Protein AF-A0A8H3HEN0-F1 (afdb_monomer_lite)

Organism: NCBI:txid456999

Structure (mmCIF, N/CA/C/O backbone):
data_AF-A0A8H3HEN0-F1
#
_entry.id   AF-A0A8H3HEN0-F1
#
loop_
_atom_site.group_PDB
_atom_site.id
_atom_site.type_symbol
_atom_site.label_atom_id
_atom_site.label_alt_id
_atom_site.label_comp_id
_atom_site.label_asym_id
_atom_site.label_entity_id
_atom_site.label_seq_id
_atom_site.pdbx_PDB_ins_code
_atom_site.Cartn_x
_atom_site.Cartn_y
_atom_site.Cartn_z
_atom_site.occupancy
_atom_site.B_iso_or_equiv
_atom_site.auth_seq_id
_atom_site.auth_comp_id
_atom_site.auth_asym_id
_atom_site.auth_atom_id
_atom_site.pdbx_PDB_model_num
ATOM 1 N N . MET A 1 1 ? -26.393 1.799 11.063 1.00 34.84 1 MET A N 1
ATOM 2 C CA . MET A 1 1 ? -25.383 2.218 10.068 1.00 34.84 1 MET A CA 1
ATOM 3 C C . MET A 1 1 ? -24.040 1.721 10.568 1.00 34.84 1 MET A C 1
ATOM 5 O O . MET A 1 1 ? -23.661 2.115 11.662 1.00 34.84 1 MET A O 1
ATOM 9 N N . ASN A 1 2 ? -23.380 0.808 9.849 1.00 38.44 2 ASN A N 1
ATOM 10 C CA . ASN A 1 2 ? -22.022 0.391 10.207 1.00 38.44 2 ASN A CA 1
ATOM 11 C C . ASN A 1 2 ? -21.090 1.579 9.954 1.00 38.44 2 ASN A C 1
ATOM 13 O O . ASN A 1 2 ? -21.057 2.105 8.843 1.00 38.44 2 ASN A O 1
ATOM 17 N N . ALA A 1 3 ? -20.405 2.049 10.994 1.00 39.59 3 ALA A N 1
ATOM 18 C CA . ALA A 1 3 ? -19.419 3.109 10.869 1.00 39.59 3 ALA A CA 1
ATOM 19 C C . ALA A 1 3 ? -18.194 2.541 10.143 1.00 39.59 3 ALA A C 1
ATOM 21 O O . ALA A 1 3 ? -17.361 1.867 10.745 1.00 39.59 3 ALA A O 1
ATOM 22 N N . TYR A 1 4 ? -18.101 2.778 8.837 1.00 45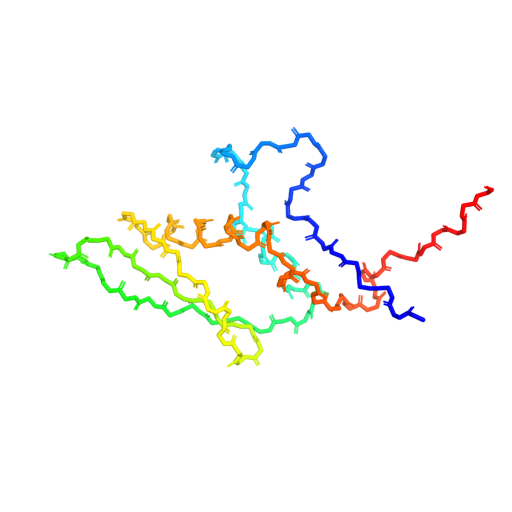.31 4 TYR A N 1
ATOM 23 C CA . TYR A 1 4 ? -16.860 2.569 8.104 1.00 45.31 4 TYR A CA 1
ATOM 24 C C . TYR A 1 4 ? -15.923 3.712 8.488 1.00 45.31 4 TYR A C 1
ATOM 26 O O . TYR A 1 4 ? -16.070 4.844 8.028 1.00 45.31 4 TYR A O 1
ATOM 34 N N . HIS A 1 5 ? -15.006 3.445 9.414 1.00 50.78 5 HIS A N 1
ATOM 35 C CA . HIS A 1 5 ? -13.938 4.384 9.716 1.00 50.78 5 HIS A CA 1
ATOM 36 C C . HIS A 1 5 ? -12.887 4.280 8.613 1.00 50.78 5 HIS A C 1
ATOM 38 O O . HIS A 1 5 ? -12.160 3.293 8.542 1.00 50.78 5 HIS A O 1
ATOM 44 N N . VAL A 1 6 ? -12.805 5.309 7.767 1.00 58.50 6 VAL A N 1
ATOM 45 C CA . VAL A 1 6 ? -11.642 5.518 6.898 1.00 58.50 6 VAL A CA 1
ATOM 46 C C . VAL A 1 6 ? -10.430 5.637 7.817 1.00 58.50 6 VAL A C 1
ATOM 48 O O . VAL A 1 6 ? -10.432 6.477 8.719 1.00 58.50 6 VAL A O 1
ATOM 51 N N . TYR A 1 7 ? -9.422 4.788 7.634 1.00 64.31 7 TYR A N 1
ATOM 52 C CA . TYR A 1 7 ? -8.165 4.904 8.367 1.00 64.31 7 TYR A CA 1
ATOM 53 C C . TYR A 1 7 ? -7.203 5.763 7.537 1.00 64.31 7 TYR A C 1
ATOM 55 O O . TYR A 1 7 ? -6.581 5.242 6.608 1.00 64.31 7 TYR A O 1
ATOM 63 N N . PRO A 1 8 ? -7.086 7.078 7.804 1.00 69.31 8 PRO A N 1
ATOM 64 C CA . PRO A 1 8 ? -6.162 7.911 7.052 1.00 69.31 8 PRO A CA 1
ATOM 65 C C . PRO A 1 8 ? -4.728 7.444 7.330 1.00 69.31 8 PRO A C 1
ATOM 67 O O . PRO A 1 8 ? -4.308 7.334 8.482 1.00 69.31 8 PRO A O 1
ATOM 70 N N . LEU A 1 9 ? -3.956 7.169 6.274 1.00 80.56 9 LEU A N 1
ATOM 71 C CA . LEU A 1 9 ? -2.527 6.860 6.403 1.00 80.56 9 LEU A CA 1
ATOM 72 C C . LEU A 1 9 ? -1.716 8.109 6.763 1.00 80.56 9 LEU A C 1
ATOM 74 O O . LEU A 1 9 ? -0.586 7.989 7.235 1.00 80.56 9 LEU A O 1
ATOM 78 N N . LEU A 1 10 ? -2.276 9.297 6.537 1.00 82.56 10 LEU A N 1
ATOM 79 C CA . LEU A 1 10 ? -1.721 10.583 6.945 1.00 82.56 10 LEU A CA 1
ATOM 80 C C . LEU A 1 10 ? -2.227 10.976 8.335 1.00 82.56 10 LEU A C 1
ATOM 82 O O . LEU A 1 10 ? -3.420 10.900 8.625 1.00 82.56 10 LEU A O 1
ATOM 86 N N . ASN A 1 11 ? -1.319 11.458 9.175 1.00 79.81 11 ASN A N 1
ATOM 87 C CA . ASN A 1 11 ? -1.666 12.167 10.396 1.00 79.81 11 ASN A CA 1
ATOM 88 C C . ASN A 1 11 ? -2.143 13.591 10.055 1.00 79.81 11 ASN A C 1
ATOM 90 O O . ASN A 1 11 ? -1.801 14.129 8.995 1.00 79.81 11 ASN A O 1
ATOM 94 N N . PRO A 1 12 ? -2.893 14.246 10.960 1.00 78.94 12 PRO A N 1
ATOM 95 C CA . PRO A 1 12 ? -3.292 15.636 10.776 1.00 78.94 12 PRO A CA 1
ATOM 96 C C . PRO A 1 12 ? -2.092 16.554 10.493 1.00 78.94 12 PRO A C 1
ATOM 98 O O . PRO A 1 12 ? -1.125 16.567 11.252 1.00 78.94 12 PRO A O 1
ATOM 101 N N . GLY A 1 13 ? -2.176 17.333 9.411 1.00 76.06 13 GLY A N 1
ATOM 102 C CA . GLY A 1 13 ? -1.150 18.306 9.016 1.00 76.06 13 GLY A CA 1
ATOM 103 C C . GLY A 1 13 ? 0.019 17.741 8.202 1.00 76.06 13 GLY A C 1
ATOM 104 O O . GLY A 1 13 ? 0.912 18.502 7.839 1.00 76.06 13 GLY A O 1
ATOM 105 N N . GLU A 1 14 ? 0.036 16.443 7.893 1.00 82.94 14 GLU A N 1
ATOM 106 C CA . GLU A 1 14 ? 1.080 15.863 7.046 1.00 82.94 14 GLU A CA 1
ATOM 107 C C . GLU A 1 14 ? 0.818 16.068 5.553 1.00 82.94 14 GLU A C 1
ATOM 109 O O . GLU A 1 14 ? -0.299 15.907 5.062 1.00 82.94 14 GLU A O 1
ATOM 114 N N . ASP A 1 15 ? 1.890 16.376 4.821 1.00 83.00 15 ASP A N 1
ATOM 115 C CA . ASP A 1 15 ? 1.852 16.586 3.378 1.00 83.00 15 ASP A CA 1
ATOM 116 C C . ASP A 1 15 ? 2.123 15.282 2.616 1.00 83.00 15 ASP A C 1
ATOM 118 O O . ASP A 1 15 ? 3.178 14.658 2.759 1.00 83.00 15 ASP A O 1
ATOM 122 N N . LYS A 1 16 ? 1.190 14.897 1.743 1.00 82.94 16 LYS A N 1
ATOM 123 C CA . LYS A 1 16 ? 1.255 13.677 0.927 1.00 82.94 16 LYS A CA 1
ATOM 124 C C . LYS A 1 16 ? 2.507 13.573 0.038 1.00 82.94 16 LYS A C 1
ATOM 126 O O . LYS A 1 16 ? 2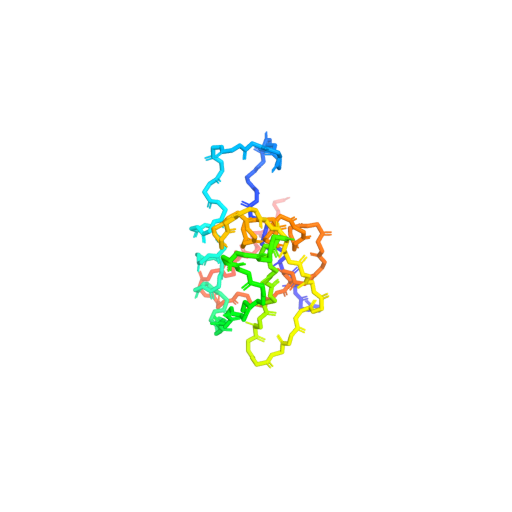.964 12.470 -0.284 1.00 82.94 16 LYS A O 1
ATOM 131 N N . SER A 1 17 ? 3.055 14.704 -0.395 1.00 83.00 17 SER A N 1
ATOM 132 C CA . SER A 1 17 ? 4.269 14.774 -1.210 1.00 83.00 17 SER A CA 1
ATOM 133 C C . SER A 1 17 ? 5.544 14.515 -0.403 1.00 83.00 17 SER A C 1
ATOM 135 O O . SER A 1 17 ? 6.564 14.155 -0.992 1.00 83.00 17 SER A O 1
ATOM 137 N N . SER A 1 18 ? 5.483 14.610 0.930 1.00 84.69 18 SER A N 1
ATOM 138 C CA . SER A 1 18 ? 6.642 14.445 1.804 1.00 84.69 18 SER A CA 1
ATOM 139 C C . SER A 1 18 ? 7.295 13.069 1.647 1.00 84.69 18 SER A C 1
ATOM 141 O O . SER A 1 18 ? 6.654 12.018 1.758 1.00 84.69 18 SER A O 1
ATOM 143 N N . SER A 1 19 ? 8.610 13.076 1.425 1.00 80.88 19 SER A N 1
ATOM 144 C CA . SER A 1 19 ? 9.445 11.871 1.354 1.00 80.88 19 SER A CA 1
ATOM 145 C C . SER A 1 19 ? 9.760 11.272 2.728 1.00 80.88 19 SER A C 1
ATOM 147 O O . SER A 1 19 ? 10.280 10.163 2.798 1.00 80.88 19 SER A O 1
ATOM 149 N N . GLN A 1 20 ? 9.465 12.000 3.810 1.00 87.19 20 GLN A N 1
ATOM 150 C CA . GLN A 1 20 ? 9.715 11.567 5.189 1.00 87.19 20 GLN A CA 1
ATOM 151 C C . GLN A 1 20 ? 8.605 10.660 5.732 1.00 87.19 20 GLN A C 1
ATOM 153 O O . GLN A 1 20 ? 8.764 10.055 6.789 1.00 87.19 20 GLN A O 1
ATOM 158 N N . ILE A 1 21 ? 7.472 10.562 5.030 1.00 87.88 21 ILE A N 1
ATOM 159 C CA . ILE A 1 21 ? 6.347 9.741 5.471 1.00 87.88 21 ILE A CA 1
ATOM 160 C C . ILE A 1 21 ? 6.666 8.262 5.209 1.00 87.88 21 ILE A C 1
ATOM 162 O O . ILE A 1 21 ? 6.904 7.884 4.056 1.00 87.88 21 ILE A O 1
ATOM 166 N N . PRO A 1 22 ? 6.626 7.400 6.244 1.00 91.69 22 PRO A N 1
ATOM 167 C CA . PRO A 1 22 ? 6.876 5.968 6.110 1.00 91.69 22 PRO A CA 1
ATOM 168 C C . PRO A 1 22 ? 5.635 5.257 5.541 1.00 91.69 22 PRO A C 1
ATOM 170 O O . PRO A 1 22 ? 4.899 4.559 6.239 1.00 91.69 22 PRO A O 1
ATOM 173 N N . TRP A 1 23 ? 5.346 5.510 4.260 1.00 91.88 23 TRP A N 1
ATOM 174 C CA . TRP A 1 23 ? 4.126 5.061 3.576 1.00 91.88 23 TRP A CA 1
ATOM 175 C C . TRP A 1 23 ? 3.929 3.545 3.624 1.00 91.88 23 TRP A C 1
ATOM 177 O O . TRP A 1 23 ? 2.815 3.079 3.854 1.00 91.88 23 TRP A O 1
ATOM 187 N N . LEU A 1 24 ? 5.002 2.777 3.421 1.00 92.81 24 LEU A N 1
ATOM 188 C CA . LEU A 1 24 ? 4.941 1.315 3.399 1.00 92.81 24 LEU A CA 1
ATOM 189 C C . LEU A 1 24 ? 4.639 0.755 4.790 1.00 92.81 24 LEU A C 1
ATOM 191 O O . LEU A 1 24 ? 3.801 -0.132 4.923 1.00 92.81 24 LEU A O 1
ATOM 195 N N . GLU A 1 25 ? 5.284 1.293 5.823 1.00 92.69 25 GLU A N 1
ATOM 196 C CA . GLU A 1 25 ? 5.116 0.871 7.211 1.00 92.69 25 GLU A CA 1
ATOM 197 C C . GLU A 1 25 ? 3.714 1.208 7.730 1.00 92.69 25 GLU A C 1
ATOM 199 O O . GLU A 1 25 ? 3.070 0.387 8.390 1.00 92.69 25 GLU A O 1
ATOM 204 N N . ARG A 1 26 ? 3.198 2.397 7.396 1.00 90.25 26 ARG A N 1
ATOM 205 C CA . ARG A 1 26 ? 1.833 2.794 7.769 1.00 90.25 26 ARG A CA 1
ATOM 206 C C . ARG A 1 26 ? 0.786 1.957 7.068 1.00 90.25 26 ARG A C 1
ATOM 208 O O . ARG A 1 26 ? -0.167 1.523 7.710 1.00 90.25 26 ARG A O 1
ATOM 215 N N . PHE A 1 27 ? 0.985 1.691 5.781 1.00 90.62 27 PHE A N 1
ATOM 216 C CA . PHE A 1 27 ? 0.090 0.826 5.034 1.00 90.62 27 PHE A CA 1
ATOM 217 C C . PHE A 1 27 ? 0.106 -0.608 5.578 1.00 90.62 27 PHE A C 1
ATOM 219 O O . PHE A 1 27 ? -0.952 -1.177 5.826 1.00 90.62 27 PHE A O 1
ATOM 226 N N . ALA A 1 28 ? 1.284 -1.162 5.883 1.00 90.44 28 ALA A N 1
ATOM 227 C CA . ALA A 1 28 ? 1.401 -2.470 6.528 1.00 90.44 28 ALA A CA 1
ATOM 228 C C . ALA A 1 28 ? 0.684 -2.514 7.889 1.00 90.44 28 ALA A C 1
ATOM 230 O O . ALA A 1 28 ? -0.021 -3.475 8.187 1.00 90.44 28 ALA A O 1
ATOM 231 N N . THR A 1 29 ? 0.809 -1.451 8.689 1.00 88.69 29 THR A N 1
ATOM 232 C CA . THR A 1 29 ? 0.109 -1.330 9.978 1.00 88.69 29 THR A CA 1
ATOM 233 C C . THR A 1 29 ? -1.409 -1.303 9.792 1.00 88.69 29 THR A C 1
ATOM 235 O O . THR A 1 29 ? -2.128 -1.973 10.530 1.00 88.69 29 THR A O 1
ATOM 238 N N . PHE A 1 30 ? -1.908 -0.555 8.806 1.00 87.12 30 PHE A N 1
ATOM 239 C CA . PHE A 1 30 ? -3.331 -0.530 8.465 1.00 87.12 30 PHE A CA 1
ATOM 240 C C . PHE A 1 30 ? -3.846 -1.927 8.098 1.00 87.12 30 PHE A C 1
ATOM 242 O O . PHE A 1 30 ? -4.827 -2.382 8.681 1.00 87.12 30 PHE A O 1
ATOM 249 N N . LEU A 1 31 ? -3.146 -2.642 7.214 1.00 88.38 31 LEU A N 1
ATOM 250 C CA . LEU A 1 31 ? -3.528 -3.991 6.788 1.00 88.38 31 LEU A CA 1
ATOM 251 C C . LEU A 1 31 ? -3.562 -4.988 7.952 1.00 88.38 31 LEU A C 1
ATOM 253 O O . LEU A 1 31 ? -4.511 -5.758 8.066 1.00 88.38 31 LEU A O 1
ATOM 257 N N . GLN A 1 32 ? -2.579 -4.932 8.858 1.00 87.88 32 GLN A N 1
ATOM 258 C CA . GLN A 1 32 ? -2.571 -5.757 10.072 1.00 87.88 32 GLN A CA 1
ATOM 259 C C . GLN A 1 32 ? -3.791 -5.489 10.958 1.00 87.88 32 GLN A C 1
ATOM 261 O O . GLN A 1 32 ? -4.391 -6.421 11.491 1.00 87.88 32 GLN A O 1
ATOM 266 N N . ARG A 1 33 ? -4.179 -4.217 11.108 1.00 85.81 33 ARG A N 1
ATOM 267 C CA . ARG A 1 33 ? -5.361 -3.828 11.892 1.00 85.81 33 ARG A CA 1
ATOM 268 C C . ARG A 1 33 ? -6.672 -4.176 11.200 1.00 85.81 33 ARG A C 1
ATOM 270 O O . ARG A 1 33 ? -7.669 -4.331 11.893 1.00 85.81 33 ARG A O 1
ATOM 277 N N . ALA A 1 34 ? -6.677 -4.282 9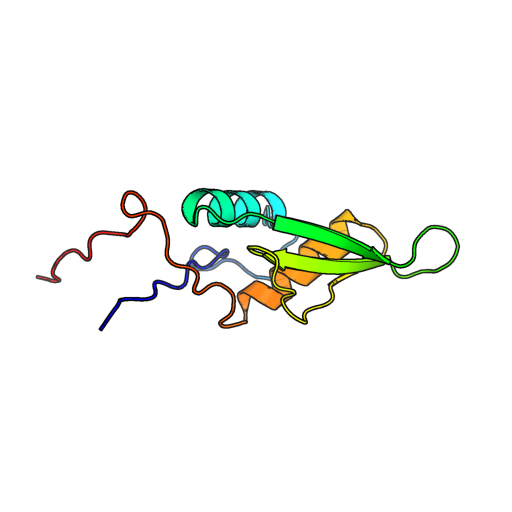.875 1.00 84.62 34 ALA A N 1
ATOM 278 C CA . ALA A 1 34 ? -7.826 -4.684 9.069 1.00 84.62 34 ALA A CA 1
ATOM 279 C C . ALA A 1 34 ? -7.934 -6.206 8.865 1.00 84.62 34 ALA A C 1
ATOM 281 O O . ALA A 1 34 ? -8.877 -6.657 8.226 1.00 84.62 34 ALA A O 1
ATOM 282 N N . ASP A 1 35 ? -6.981 -6.990 9.383 1.00 86.31 35 ASP A N 1
ATOM 283 C CA . ASP A 1 35 ? -6.846 -8.423 9.081 1.00 86.31 35 ASP A CA 1
ATOM 284 C C . ASP A 1 35 ? -6.827 -8.741 7.577 1.00 86.31 35 ASP A C 1
ATOM 286 O O . ASP A 1 35 ? -7.390 -9.731 7.116 1.00 86.31 35 ASP A O 1
ATOM 290 N N . ALA A 1 36 ? -6.226 -7.848 6.792 1.00 86.69 36 ALA A N 1
ATOM 291 C CA . ALA A 1 36 ? -6.279 -7.906 5.344 1.00 86.69 36 ALA A CA 1
ATOM 292 C C . ALA A 1 36 ? -5.038 -8.603 4.773 1.00 86.69 36 ALA A C 1
ATOM 294 O O . ALA A 1 36 ? -3.901 -8.179 5.010 1.00 86.69 36 ALA A O 1
ATOM 295 N N . GLU A 1 37 ? -5.249 -9.645 3.971 1.00 89.56 37 GLU A N 1
ATOM 296 C CA . GLU A 1 37 ? -4.179 -10.289 3.211 1.00 89.56 37 GLU A CA 1
ATOM 297 C C . GLU A 1 37 ? -3.829 -9.431 1.994 1.00 89.56 37 GLU A C 1
ATOM 299 O O . GLU A 1 37 ? -4.725 -8.948 1.297 1.00 89.56 37 GLU A O 1
ATOM 304 N N . THR A 1 38 ? -2.534 -9.252 1.707 1.00 91.25 38 THR A N 1
ATOM 305 C CA . THR A 1 38 ? -2.099 -8.470 0.542 1.00 91.25 38 THR A CA 1
ATOM 306 C C . THR A 1 38 ? -1.085 -9.175 -0.331 1.00 91.25 38 THR A C 1
ATOM 308 O O . THR A 1 38 ? -0.146 -9.805 0.155 1.00 91.25 38 THR A O 1
ATOM 311 N N . ARG A 1 39 ? -1.243 -8.993 -1.645 1.00 93.81 39 ARG A N 1
ATOM 312 C CA . ARG A 1 39 ? -0.300 -9.453 -2.666 1.00 93.81 39 ARG A CA 1
ATOM 313 C C . ARG A 1 39 ? 0.073 -8.298 -3.586 1.00 93.81 39 ARG A C 1
ATOM 315 O O . ARG A 1 39 ? -0.789 -7.536 -4.015 1.00 93.81 39 ARG A O 1
ATOM 322 N N . TRP A 1 40 ? 1.363 -8.183 -3.880 1.00 93.81 40 TRP A N 1
ATOM 323 C CA . TRP A 1 40 ? 1.909 -7.184 -4.795 1.00 93.81 40 TRP A CA 1
ATOM 324 C C . TRP A 1 40 ? 2.374 -7.880 -6.066 1.00 93.81 40 TRP A C 1
ATOM 326 O O . TRP A 1 40 ? 3.328 -8.658 -6.003 1.00 93.81 40 TRP A O 1
ATOM 336 N N . ASP A 1 41 ? 1.755 -7.551 -7.193 1.00 94.50 41 ASP A N 1
ATOM 337 C CA . ASP A 1 41 ? 2.166 -8.061 -8.499 1.00 94.50 41 ASP A CA 1
ATOM 338 C C . ASP A 1 41 ? 2.895 -6.952 -9.248 1.00 94.50 41 ASP A C 1
ATOM 340 O O . ASP A 1 41 ? 2.428 -5.816 -9.298 1.00 94.50 41 ASP A O 1
ATOM 344 N N . PHE A 1 42 ? 4.068 -7.272 -9.787 1.00 92.00 42 PHE A N 1
ATOM 345 C CA . PHE A 1 42 ? 4.922 -6.314 -10.477 1.00 92.00 42 PHE A CA 1
ATOM 346 C C . PHE A 1 42 ? 5.037 -6.660 -11.950 1.00 92.00 42 PHE A C 1
ATOM 348 O O . PHE A 1 42 ? 5.261 -7.818 -12.296 1.00 92.00 42 PHE A O 1
ATOM 355 N N . GLU A 1 43 ? 5.001 -5.629 -12.782 1.00 88.94 43 GLU A N 1
ATOM 356 C CA . GLU A 1 43 ? 5.249 -5.713 -14.216 1.00 88.94 43 GLU A CA 1
ATOM 357 C C . GLU A 1 43 ? 6.326 -4.693 -14.624 1.00 88.94 43 GLU A C 1
ATOM 359 O O . GLU A 1 43 ? 6.532 -3.673 -13.956 1.00 88.94 43 GLU A O 1
ATOM 364 N N . GLY A 1 44 ? 7.053 -4.985 -15.705 1.00 82.88 44 GLY A N 1
ATOM 365 C CA . GLY A 1 44 ? 8.233 -4.217 -16.125 1.00 82.88 44 GLY A CA 1
ATOM 366 C C . GLY A 1 44 ? 9.503 -4.562 -15.334 1.00 82.88 44 GLY A C 1
ATOM 367 O O . GLY A 1 44 ? 9.578 -5.602 -14.676 1.00 82.88 44 GLY A O 1
ATOM 368 N N . GLY A 1 45 ? 10.524 -3.704 -15.417 1.00 72.31 45 GLY A N 1
ATOM 369 C CA . GLY A 1 45 ? 11.802 -3.893 -14.719 1.00 72.31 45 GLY A CA 1
ATOM 370 C C . GLY A 1 45 ? 13.022 -3.748 -15.621 1.00 72.31 45 GLY A C 1
ATOM 371 O O . GLY A 1 45 ? 12.896 -3.232 -16.723 1.00 7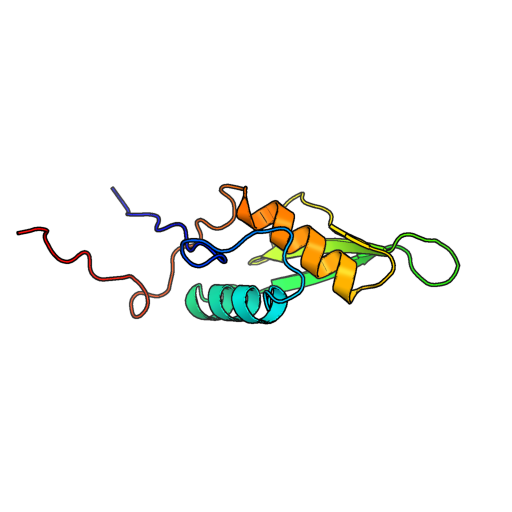2.31 45 GLY A O 1
ATOM 372 N N . GLU A 1 46 ? 14.213 -4.132 -15.140 1.00 60.78 46 GLU A N 1
ATOM 373 C CA . GLU A 1 46 ? 15.506 -3.833 -15.788 1.00 60.78 46 GLU A CA 1
ATOM 374 C C . GLU A 1 46 ? 15.478 -4.004 -17.319 1.00 60.78 46 GLU A C 1
ATOM 376 O O . GLU A 1 46 ? 15.297 -5.102 -17.839 1.00 60.78 46 GLU A O 1
ATOM 381 N N . GLY A 1 47 ? 15.642 -2.882 -18.032 1.00 67.69 47 GLY A N 1
ATOM 382 C CA . GLY A 1 47 ? 15.572 -2.791 -19.497 1.00 67.69 47 GLY A CA 1
ATOM 383 C C . GLY A 1 47 ? 14.271 -2.189 -20.050 1.00 67.69 47 GLY A C 1
ATOM 384 O O . GLY A 1 47 ? 14.281 -1.647 -21.151 1.00 67.69 47 GLY A O 1
ATOM 385 N N . VAL A 1 48 ? 13.183 -2.201 -19.276 1.00 62.88 48 VAL A N 1
ATOM 386 C CA . VAL A 1 48 ? 11.867 -1.632 -19.607 1.00 62.88 48 VAL A CA 1
ATOM 387 C C . VAL A 1 48 ? 11.392 -0.784 -18.420 1.00 62.88 48 VAL A C 1
ATOM 389 O O . VAL A 1 48 ? 10.685 -1.248 -17.527 1.00 62.88 48 VAL A O 1
ATOM 392 N N . ASN A 1 49 ? 11.842 0.473 -18.377 1.00 71.94 49 ASN A N 1
ATOM 393 C CA . ASN A 1 49 ? 11.306 1.472 -17.451 1.00 71.94 49 ASN A CA 1
ATOM 394 C C . ASN A 1 49 ? 9.953 1.991 -17.966 1.00 71.94 49 ASN A C 1
ATOM 396 O O . ASN A 1 49 ? 9.836 2.218 -19.174 1.00 71.94 49 ASN A O 1
ATOM 400 N N . PRO A 1 50 ? 8.974 2.277 -17.083 1.00 84.75 50 PRO A N 1
ATOM 401 C CA . PRO A 1 50 ? 9.014 2.207 -15.610 1.00 84.75 50 PRO A CA 1
ATOM 402 C C . PRO A 1 50 ? 8.584 0.846 -15.014 1.00 84.75 50 PRO A C 1
ATOM 404 O O . PRO A 1 50 ? 7.943 0.043 -15.685 1.00 84.75 50 PRO A O 1
ATOM 407 N N . TRP A 1 51 ? 8.870 0.618 -13.721 1.00 92.12 51 TRP A N 1
ATOM 408 C CA . TRP A 1 51 ? 8.208 -0.437 -12.937 1.00 92.12 51 TRP A CA 1
ATOM 409 C C . TRP A 1 51 ? 6.733 -0.087 -12.748 1.00 92.12 51 TRP A C 1
ATOM 411 O O . TRP A 1 51 ? 6.422 1.036 -12.345 1.00 92.12 51 TRP A O 1
ATOM 421 N N . ALA A 1 52 ? 5.854 -1.065 -12.946 1.00 92.75 52 ALA A N 1
ATOM 422 C CA . ALA A 1 52 ? 4.442 -1.004 -12.599 1.00 92.75 52 ALA A CA 1
ATOM 423 C C . ALA A 1 52 ? 4.135 -1.999 -11.470 1.00 92.75 52 ALA A C 1
ATOM 425 O O . ALA A 1 52 ? 4.745 -3.068 -11.380 1.00 92.75 52 ALA A O 1
ATOM 426 N N . VAL A 1 53 ? 3.207 -1.650 -10.582 1.00 94.62 53 VAL A N 1
ATOM 427 C CA . VAL A 1 53 ? 2.743 -2.537 -9.512 1.00 94.62 53 VAL A CA 1
ATOM 428 C C . VAL A 1 53 ? 1.233 -2.463 -9.358 1.00 94.62 53 VAL A C 1
ATOM 430 O O . VAL A 1 53 ? 0.669 -1.371 -9.329 1.00 94.62 53 VAL A O 1
ATOM 433 N N . CYS A 1 54 ? 0.608 -3.623 -9.197 1.00 94.12 54 CYS A N 1
ATOM 434 C CA . CYS A 1 54 ? -0.794 -3.788 -8.841 1.00 94.12 54 CYS A CA 1
ATOM 435 C C . CYS A 1 54 ? -0.890 -4.341 -7.416 1.00 94.12 54 CYS A C 1
ATOM 437 O O . CYS A 1 54 ? -0.082 -5.180 -7.000 1.00 94.12 54 CYS A O 1
ATOM 439 N N . LEU A 1 55 ? -1.887 -3.878 -6.662 1.00 93.38 55 LEU A N 1
ATOM 440 C CA . LEU A 1 55 ? -2.166 -4.371 -5.317 1.00 93.38 55 LEU A CA 1
ATOM 441 C C . LEU A 1 55 ? -3.444 -5.204 -5.309 1.00 93.38 55 LEU A C 1
ATOM 443 O O . LEU A 1 55 ? -4.479 -4.780 -5.825 1.00 93.38 55 LEU A O 1
ATOM 447 N N . PHE A 1 56 ? -3.360 -6.357 -4.656 1.00 91.75 56 PHE A N 1
ATOM 448 C CA . PHE A 1 56 ? -4.501 -7.189 -4.321 1.00 91.75 56 PHE A CA 1
ATOM 449 C C . PHE A 1 56 ? -4.707 -7.174 -2.811 1.00 91.75 56 PHE A C 1
ATOM 451 O O . PHE A 1 56 ? -3.743 -7.360 -2.063 1.00 91.75 56 PHE A O 1
ATOM 458 N N . ILE A 1 57 ? -5.950 -6.987 -2.372 1.00 89.44 57 ILE A N 1
ATOM 459 C CA . ILE A 1 57 ? -6.360 -7.122 -0.973 1.00 89.44 57 ILE A CA 1
ATOM 460 C C . ILE A 1 57 ? -7.445 -8.193 -0.883 1.00 89.44 57 ILE A C 1
ATOM 462 O O . ILE A 1 57 ? -8.432 -8.128 -1.612 1.00 89.44 57 ILE A O 1
ATOM 466 N N . ASN A 1 58 ? -7.265 -9.183 -0.004 1.00 88.69 58 ASN A N 1
ATOM 467 C CA . ASN A 1 58 ? -8.187 -10.313 0.174 1.00 8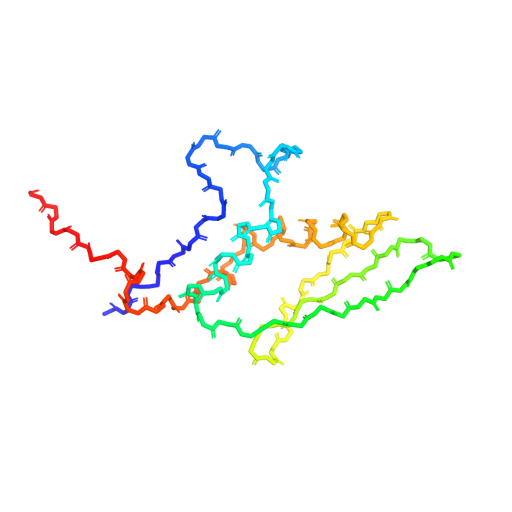8.69 58 ASN A CA 1
ATOM 468 C C . ASN A 1 58 ? -8.539 -11.009 -1.159 1.00 88.69 58 ASN A C 1
ATOM 470 O O . ASN A 1 58 ? -9.682 -11.381 -1.403 1.00 88.69 58 ASN A O 1
ATOM 474 N N . GLY A 1 59 ? -7.556 -11.124 -2.060 1.00 87.56 59 GLY A N 1
ATOM 475 C CA . GLY A 1 59 ? -7.721 -11.717 -3.392 1.00 87.56 59 GLY A CA 1
ATOM 476 C C . GLY A 1 59 ? -8.326 -10.799 -4.465 1.00 87.56 59 GLY A C 1
ATOM 477 O O . GLY A 1 59 ? -8.342 -11.184 -5.632 1.00 87.56 59 GLY A O 1
ATOM 478 N N . HIS A 1 60 ? -8.760 -9.582 -4.122 1.00 87.62 60 HIS A N 1
ATOM 479 C CA . HIS A 1 60 ? -9.342 -8.622 -5.065 1.00 87.62 60 HIS A CA 1
ATOM 480 C C . HIS A 1 60 ? -8.317 -7.587 -5.529 1.00 87.62 60 HIS A C 1
ATOM 482 O O . HIS A 1 60 ? -7.645 -6.971 -4.703 1.00 87.62 60 HIS A O 1
ATOM 488 N N . SER A 1 61 ? -8.212 -7.376 -6.844 1.00 88.31 61 SER A N 1
ATOM 489 C CA . SER A 1 61 ? -7.399 -6.293 -7.409 1.00 88.31 61 SER A CA 1
ATOM 490 C C . SER A 1 61 ? -8.059 -4.944 -7.140 1.00 88.31 61 SER A C 1
ATOM 492 O O . SER A 1 61 ? -9.271 -4.819 -7.297 1.00 88.31 61 SER A O 1
ATOM 494 N N . LEU A 1 62 ? -7.272 -3.938 -6.757 1.00 83.12 62 LEU A N 1
ATOM 495 C CA . LEU A 1 62 ? -7.795 -2.601 -6.463 1.00 83.12 62 LEU A CA 1
ATOM 496 C C . LEU A 1 62 ? -7.927 -1.696 -7.698 1.00 83.12 62 LEU A C 1
ATOM 498 O O . LEU A 1 62 ? -8.229 -0.525 -7.534 1.00 83.12 62 LEU A O 1
ATOM 502 N N . GLU A 1 63 ? -7.654 -2.190 -8.910 1.00 85.75 63 GLU A N 1
ATOM 503 C CA . GLU A 1 63 ? -7.660 -1.424 -10.179 1.00 85.75 63 GLU A CA 1
ATOM 504 C C . GLU A 1 63 ? -6.683 -0.223 -10.243 1.00 85.75 63 GLU A C 1
ATOM 506 O O . GLU A 1 63 ? -6.534 0.405 -11.289 1.00 85.75 63 GLU A O 1
ATOM 511 N N . PHE A 1 64 ? -5.947 0.067 -9.166 1.00 88.19 64 PHE A N 1
ATOM 512 C CA . PHE A 1 64 ? -4.876 1.062 -9.138 1.00 88.19 64 PHE A CA 1
ATOM 513 C C . PHE A 1 64 ? -3.536 0.458 -9.548 1.00 88.19 64 PHE A C 1
ATOM 515 O O . PHE A 1 64 ? -3.148 -0.617 -9.080 1.00 88.19 64 PHE A O 1
ATOM 522 N N . VAL A 1 65 ? -2.785 1.222 -10.343 1.00 92.38 65 VAL A N 1
ATOM 523 C CA . VAL A 1 65 ? -1.422 0.878 -10.752 1.00 92.38 65 VAL A CA 1
ATOM 524 C C . VAL A 1 65 ? -0.454 1.946 -10.254 1.00 92.38 65 VAL A C 1
ATOM 526 O O . VAL A 1 65 ? -0.595 3.140 -10.530 1.00 92.38 65 VAL A O 1
ATOM 529 N N . GLY A 1 66 ? 0.548 1.518 -9.491 1.00 92.56 66 GLY A N 1
ATOM 530 C CA . GLY A 1 66 ? 1.654 2.367 -9.070 1.00 92.56 66 GLY A CA 1
ATOM 531 C C . GLY A 1 66 ? 2.800 2.284 -10.056 1.00 92.56 66 GLY A C 1
ATOM 532 O O . GLY A 1 66 ? 3.223 1.187 -10.406 1.00 92.56 66 GLY A O 1
ATOM 533 N N . TYR A 1 67 ? 3.345 3.432 -10.441 1.00 93.56 67 TYR A N 1
ATOM 534 C CA . TYR A 1 67 ? 4.516 3.504 -11.309 1.00 93.56 67 TYR A CA 1
ATOM 535 C C . TYR A 1 67 ? 5.718 4.058 -10.554 1.00 93.56 67 TYR A C 1
ATOM 537 O O . TYR A 1 67 ? 5.566 4.901 -9.665 1.00 93.56 67 TYR A O 1
ATOM 545 N N . GLY A 1 68 ? 6.918 3.606 -10.906 1.00 91.88 68 GLY A N 1
ATOM 546 C CA . GLY A 1 68 ? 8.151 4.136 -10.336 1.00 91.88 68 GLY A CA 1
ATOM 547 C C . GLY A 1 68 ? 9.402 3.680 -11.073 1.00 91.88 68 GLY A C 1
ATOM 548 O O . GLY A 1 68 ? 9.385 2.737 -11.860 1.00 91.88 68 GLY A O 1
ATOM 549 N N . THR A 1 69 ? 10.520 4.336 -10.784 1.00 90.94 69 THR A N 1
ATOM 550 C CA . THR A 1 69 ? 11.850 3.927 -11.265 1.00 90.94 69 THR A CA 1
ATOM 551 C C . THR A 1 69 ? 12.410 2.742 -10.474 1.00 90.94 69 THR A C 1
ATOM 553 O O . THR A 1 69 ? 13.354 2.082 -10.897 1.00 90.94 69 THR A O 1
ATOM 556 N N . SER A 1 70 ? 11.789 2.417 -9.337 1.00 91.31 70 SER A N 1
ATOM 557 C CA . SER A 1 70 ? 12.083 1.238 -8.527 1.00 91.31 70 SER A CA 1
ATOM 558 C C . SER A 1 70 ? 10.799 0.582 -8.022 1.00 91.31 70 SER A C 1
ATOM 560 O O . SER A 1 70 ? 9.774 1.246 -7.854 1.00 91.31 70 SER A O 1
ATOM 562 N N . LYS A 1 71 ? 10.865 -0.710 -7.668 1.00 92.25 71 LYS A N 1
ATOM 563 C CA . LYS A 1 71 ? 9.750 -1.419 -7.008 1.00 92.25 71 LYS A CA 1
ATOM 564 C C . LYS A 1 71 ? 9.253 -0.690 -5.756 1.00 92.25 71 LYS A C 1
ATOM 566 O O . LYS A 1 71 ? 8.051 -0.638 -5.511 1.00 92.25 71 LYS A O 1
ATOM 571 N N . LYS A 1 72 ? 10.173 -0.135 -4.955 1.00 92.81 72 LYS A N 1
ATOM 572 C CA . LYS A 1 72 ? 9.837 0.605 -3.727 1.00 92.81 72 LYS A CA 1
ATOM 573 C C . LYS A 1 72 ? 9.034 1.861 -4.055 1.00 92.81 72 LYS A C 1
ATOM 575 O O . LYS A 1 72 ? 8.000 2.095 -3.438 1.00 92.81 72 LYS A O 1
ATOM 580 N N . GLU A 1 73 ? 9.496 2.637 -5.029 1.00 92.12 73 GLU A N 1
ATOM 581 C CA . GLU A 1 73 ? 8.817 3.854 -5.470 1.00 92.12 73 GLU A CA 1
ATOM 582 C C . GLU A 1 73 ? 7.435 3.550 -6.060 1.00 92.12 73 GLU A C 1
ATOM 584 O O . GLU A 1 73 ? 6.461 4.186 -5.667 1.00 92.12 73 GLU A O 1
ATOM 589 N N . ALA A 1 74 ? 7.326 2.522 -6.909 1.00 93.50 74 ALA A N 1
ATOM 590 C CA . ALA A 1 74 ? 6.054 2.095 -7.486 1.00 93.50 74 ALA A CA 1
ATOM 591 C C . ALA A 1 74 ? 5.019 1.758 -6.398 1.00 93.50 74 ALA A C 1
ATOM 593 O O . ALA A 1 74 ? 3.887 2.239 -6.451 1.00 93.50 74 ALA A O 1
ATOM 594 N N . LYS A 1 75 ? 5.420 1.016 -5.351 1.00 94.69 75 LYS A N 1
ATOM 595 C CA . LYS A 1 75 ? 4.541 0.736 -4.201 1.00 94.69 75 LYS A CA 1
ATOM 596 C C . LYS A 1 75 ? 4.117 2.008 -3.468 1.00 94.69 75 LYS A C 1
ATOM 598 O O . LYS A 1 75 ? 2.940 2.165 -3.160 1.00 94.69 75 LYS A O 1
ATOM 603 N N . VAL A 1 76 ? 5.059 2.907 -3.172 1.00 94.00 76 VAL A N 1
ATOM 604 C CA . VAL A 1 76 ? 4.759 4.165 -2.465 1.00 94.00 76 VAL A CA 1
ATOM 605 C C . VAL A 1 76 ? 3.778 5.013 -3.272 1.00 94.00 76 VAL A C 1
ATOM 607 O O . VAL A 1 76 ? 2.818 5.531 -2.709 1.00 94.00 76 VAL A O 1
ATOM 610 N N . ASN A 1 77 ? 3.974 5.114 -4.586 1.00 93.00 77 ASN A N 1
ATOM 611 C CA . ASN A 1 77 ? 3.082 5.862 -5.463 1.00 93.00 77 ASN A CA 1
ATOM 612 C C . ASN A 1 77 ? 1.689 5.222 -5.557 1.00 93.00 77 ASN A C 1
ATOM 614 O O . ASN A 1 77 ? 0.705 5.957 -5.579 1.00 93.00 77 ASN A O 1
ATOM 618 N N . LEU A 1 78 ? 1.577 3.886 -5.536 1.00 93.44 78 LEU A N 1
ATOM 619 C CA . LEU A 1 78 ? 0.279 3.206 -5.426 1.00 93.44 78 LEU A CA 1
ATOM 620 C C . LEU A 1 78 ? -0.420 3.551 -4.106 1.00 93.44 78 LEU A C 1
ATOM 622 O O . LEU A 1 78 ? -1.577 3.954 -4.108 1.00 93.44 78 LEU A O 1
ATOM 626 N N . ILE A 1 79 ? 0.278 3.441 -2.972 1.00 92.25 79 ILE A N 1
ATOM 627 C CA . ILE A 1 79 ? -0.299 3.727 -1.645 1.00 92.25 79 ILE A CA 1
ATOM 628 C C . ILE A 1 79 ? -0.750 5.186 -1.550 1.00 92.25 79 ILE A C 1
ATOM 630 O O . ILE A 1 79 ? -1.820 5.474 -1.018 1.00 92.25 79 ILE A O 1
ATOM 634 N N . LYS A 1 80 ? 0.036 6.111 -2.111 1.00 90.38 80 LYS A N 1
ATOM 635 C CA . LYS A 1 80 ? -0.360 7.512 -2.237 1.00 90.38 80 LYS A CA 1
ATOM 636 C C . LYS A 1 80 ? -1.664 7.645 -3.025 1.00 90.38 80 LYS A C 1
ATOM 638 O O . LYS A 1 80 ? -2.518 8.405 -2.598 1.00 90.38 80 LYS A O 1
ATOM 643 N N . GLN A 1 81 ? -1.853 6.938 -4.140 1.00 89.00 81 GLN A N 1
ATOM 644 C CA . GLN A 1 81 ? -3.131 6.968 -4.868 1.00 89.00 81 GLN A CA 1
ATOM 645 C C . GLN A 1 81 ? -4.287 6.446 -4.002 1.00 89.00 81 GLN A C 1
ATOM 647 O O . GLN A 1 81 ? -5.320 7.104 -3.916 1.00 89.00 81 GLN A O 1
ATOM 652 N N . LEU A 1 82 ? -4.081 5.336 -3.282 1.00 87.12 82 LEU A N 1
ATOM 653 C CA . LEU A 1 82 ? -5.100 4.761 -2.398 1.00 87.12 82 LEU A CA 1
ATOM 654 C C . LEU A 1 82 ? -5.529 5.701 -1.266 1.00 87.12 82 LEU A C 1
ATOM 656 O O . LEU A 1 82 ? -6.698 5.683 -0.893 1.00 87.12 82 LEU A O 1
ATOM 660 N N . GLN A 1 83 ? -4.614 6.521 -0.739 1.00 83.81 83 GLN A N 1
ATOM 661 C CA . GLN A 1 83 ? -4.903 7.492 0.325 1.00 83.81 83 GLN A CA 1
ATOM 662 C C . GLN A 1 83 ? -6.020 8.484 -0.040 1.00 83.81 83 GLN A C 1
ATOM 664 O O . GLN A 1 83 ? -6.710 8.957 0.860 1.00 83.81 83 GLN A O 1
ATOM 669 N N . ASP A 1 84 ? -6.202 8.794 -1.325 1.00 78.50 84 ASP A N 1
ATOM 670 C CA . ASP A 1 84 ? -7.259 9.707 -1.787 1.00 78.50 84 ASP A CA 1
ATOM 671 C C . ASP A 1 84 ? -8.517 8.952 -2.248 1.00 78.50 84 ASP A C 1
ATOM 673 O O . ASP A 1 84 ? -9.467 9.568 -2.723 1.00 78.50 84 ASP A O 1
ATOM 677 N N . SER A 1 85 ? -8.518 7.620 -2.152 1.00 74.31 85 SER A N 1
ATOM 678 C CA . SER A 1 85 ? -9.607 6.763 -2.617 1.00 74.31 85 SER A CA 1
ATOM 679 C C . SER A 1 85 ? -10.444 6.224 -1.458 1.00 74.31 85 SER A C 1
ATOM 681 O O . SER A 1 85 ? -9.947 6.014 -0.350 1.00 74.31 85 SER A O 1
ATOM 683 N N . ASP A 1 86 ? -11.693 5.866 -1.750 1.00 68.81 86 ASP A N 1
ATOM 684 C CA . ASP A 1 86 ? -12.585 5.200 -0.793 1.00 68.81 86 ASP A CA 1
ATOM 685 C C . ASP A 1 86 ? -12.214 3.725 -0.536 1.00 68.81 86 ASP A C 1
ATOM 687 O O . ASP A 1 86 ? -12.838 3.051 0.283 1.00 68.81 86 ASP A O 1
ATOM 691 N N . VAL A 1 87 ? -11.184 3.193 -1.203 1.00 65.06 87 VAL A N 1
ATOM 692 C CA . VAL A 1 87 ? -10.781 1.779 -1.096 1.00 65.06 87 VAL A CA 1
ATOM 693 C C . VAL A 1 87 ? -10.190 1.438 0.277 1.00 65.06 87 VAL A C 1
ATOM 695 O O . 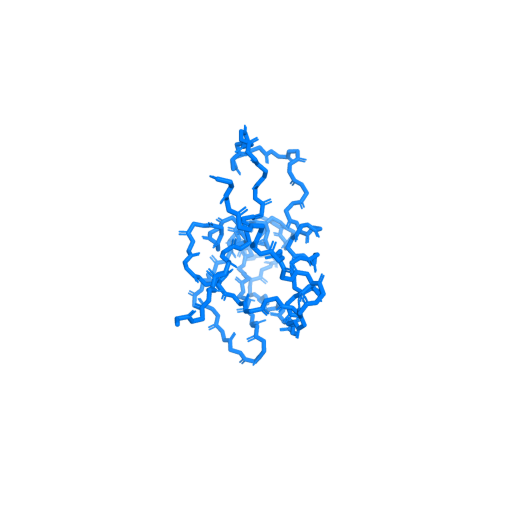VAL A 1 87 ? -10.246 0.288 0.712 1.00 65.06 87 VAL A O 1
ATOM 698 N N . LEU A 1 88 ? -9.697 2.430 1.026 1.00 69.50 88 LEU A N 1
ATOM 699 C CA . LEU A 1 88 ? -9.190 2.248 2.395 1.00 69.50 88 LEU A CA 1
ATOM 700 C C . LEU A 1 88 ? -10.299 2.216 3.470 1.00 69.50 88 LEU A C 1
ATOM 702 O O . LEU A 1 88 ? -10.042 2.486 4.643 1.00 69.50 88 LEU A O 1
ATOM 706 N N . THR A 1 89 ? -11.531 1.860 3.098 1.00 70.94 89 THR A N 1
ATOM 707 C CA . THR A 1 89 ? -12.693 1.724 4.003 1.00 70.94 89 THR A CA 1
ATOM 708 C C . THR A 1 89 ? -12.853 0.323 4.608 1.00 70.94 89 THR A C 1
ATOM 710 O O . THR A 1 89 ? -13.925 -0.027 5.106 1.00 70.94 89 THR A O 1
ATOM 713 N N . LEU A 1 90 ? -11.796 -0.496 4.601 1.00 73.62 90 LEU A N 1
ATOM 714 C CA . LEU A 1 90 ? -11.835 -1.845 5.172 1.00 73.62 90 LEU A CA 1
ATOM 715 C C . LEU A 1 90 ? -12.185 -1.809 6.672 1.00 73.62 90 LEU A C 1
ATOM 717 O O . LEU A 1 90 ? -11.623 -0.996 7.413 1.00 73.62 90 LEU A O 1
ATOM 721 N N . PRO A 1 91 ? -13.085 -2.692 7.146 1.00 73.50 91 PRO A N 1
ATOM 722 C CA . PRO A 1 91 ? -13.420 -2.753 8.558 1.00 73.50 91 PRO A CA 1
ATOM 723 C C . PRO A 1 91 ? -12.190 -3.181 9.362 1.00 73.50 91 PRO A C 1
ATOM 725 O O . PRO A 1 91 ? -11.612 -4.240 9.129 1.00 73.50 91 PRO A O 1
ATOM 728 N N . LEU A 1 92 ? -11.800 -2.358 10.333 1.00 76.50 92 LEU A N 1
ATOM 729 C CA . LEU A 1 92 ? -10.749 -2.720 11.278 1.00 76.50 92 LEU A CA 1
ATOM 730 C C . LEU A 1 92 ? -11.244 -3.816 12.225 1.00 76.50 92 LEU A C 1
ATOM 732 O O . LEU A 1 92 ? -12.439 -3.875 12.546 1.00 76.50 92 LEU A O 1
ATOM 736 N N . ARG A 1 93 ? -10.321 -4.637 12.733 1.00 78.19 93 ARG A N 1
ATOM 737 C CA . ARG A 1 93 ? -10.623 -5.592 13.800 1.00 78.19 93 ARG A CA 1
ATOM 738 C C . ARG A 1 93 ? -11.221 -4.855 15.010 1.00 78.19 93 ARG A C 1
ATOM 740 O O . ARG A 1 93 ? -10.826 -3.712 15.274 1.00 78.19 93 ARG A O 1
ATOM 747 N N . PRO A 1 94 ? -12.162 -5.471 15.750 1.00 77.94 94 PRO A N 1
ATOM 748 C CA . PRO A 1 94 ? -12.908 -4.807 16.822 1.00 77.94 94 PRO A CA 1
ATOM 749 C C . PRO A 1 94 ? -12.042 -4.105 17.878 1.00 77.94 94 PRO A C 1
ATOM 751 O O . PRO A 1 94 ? -12.447 -3.072 18.402 1.00 77.94 94 PRO A O 1
ATOM 754 N N . GLU A 1 95 ? -10.845 -4.616 18.176 1.00 79.69 95 GLU A N 1
ATOM 755 C CA . GLU A 1 95 ? -9.911 -4.014 19.134 1.00 79.69 95 GLU A CA 1
ATOM 756 C C . GLU A 1 95 ? -9.287 -2.690 18.658 1.00 79.69 95 GLU A C 1
ATOM 758 O O . GLU A 1 95 ? -8.856 -1.882 19.481 1.00 79.69 95 GLU A O 1
ATOM 763 N N . PHE A 1 96 ? -9.261 -2.447 17.344 1.00 75.31 96 PHE A N 1
ATOM 764 C CA . PHE A 1 96 ? -8.765 -1.212 16.729 1.00 75.31 96 PHE A CA 1
ATOM 765 C C . PHE A 1 96 ? -9.887 -0.280 16.275 1.00 75.31 96 PHE A C 1
ATOM 767 O O . PHE A 1 96 ? -9.613 0.857 15.882 1.00 75.31 96 PHE A O 1
ATOM 774 N N . GLN A 1 97 ? -11.144 -0.729 16.328 1.00 68.25 97 GLN A N 1
ATOM 775 C CA . GLN A 1 97 ? -12.283 0.158 16.150 1.00 68.25 97 GLN A CA 1
ATOM 776 C C . GLN A 1 97 ? -12.282 1.136 17.322 1.00 68.25 97 GLN A C 1
ATOM 778 O O . GLN A 1 97 ? -12.471 0.753 18.478 1.00 68.25 97 GLN A O 1
ATOM 783 N N . VAL A 1 98 ? -12.020 2.412 17.030 1.00 62.56 98 VAL A N 1
ATOM 784 C CA . VAL A 1 98 ? -12.122 3.471 18.031 1.00 62.56 98 VAL A CA 1
ATOM 785 C C . VAL A 1 98 ? -13.552 3.417 18.545 1.00 62.56 98 VAL A C 1
ATOM 787 O O . VAL A 1 98 ? -14.479 3.762 17.812 1.00 62.56 98 VAL A O 1
ATOM 790 N N . ARG A 1 99 ? -13.744 2.950 19.789 1.00 51.00 99 ARG A N 1
ATOM 791 C CA . ARG A 1 99 ? -15.023 3.099 20.483 1.00 51.00 99 ARG A CA 1
ATOM 792 C C . ARG A 1 99 ? -15.359 4.569 20.365 1.00 51.00 99 ARG A C 1
ATOM 794 O O . ARG A 1 99 ? -14.630 5.399 20.906 1.00 51.00 99 ARG A O 1
ATOM 801 N N . SER A 1 100 ? -16.386 4.888 19.587 1.00 46.00 100 SER A N 1
ATOM 802 C CA . SER A 1 100 ? -16.873 6.247 19.471 1.00 46.00 100 SER A CA 1
ATOM 803 C C . SER A 1 100 ? -17.176 6.684 20.898 1.00 46.00 100 SER A C 1
ATOM 805 O O . SER A 1 100 ? -18.120 6.185 21.508 1.00 46.00 100 SER A O 1
ATOM 807 N N . TYR A 1 101 ? -16.319 7.523 21.482 1.00 37.06 101 TYR A N 1
ATOM 808 C CA . TYR A 1 101 ? -16.667 8.167 22.733 1.00 37.06 101 TYR A CA 1
ATOM 809 C C . TYR A 1 101 ? -17.954 8.935 22.427 1.00 37.06 101 TYR A C 1
ATOM 811 O O . TYR A 1 101 ? -17.968 9.684 21.439 1.00 37.06 101 TYR A O 1
ATOM 819 N N . PRO A 1 102 ? -19.047 8.727 23.181 1.00 37.44 102 PRO A N 1
ATOM 820 C CA . PRO A 1 102 ? -20.176 9.629 23.067 1.00 37.44 102 PRO A CA 1
ATOM 821 C C . PRO A 1 102 ? -19.616 11.034 23.300 1.00 37.44 102 PRO A C 1
ATOM 823 O O . PRO A 1 102 ? -18.932 11.272 24.299 1.00 37.44 102 PRO A O 1
ATOM 826 N N . ARG A 1 103 ? -19.800 11.928 22.321 1.00 44.25 103 ARG A N 1
ATOM 827 C CA . ARG A 1 103 ? -19.480 13.341 22.531 1.00 44.25 103 ARG A CA 1
ATOM 828 C C . ARG A 1 103 ? -20.304 13.805 23.744 1.00 44.25 103 ARG A C 1
ATOM 830 O O . ARG A 1 103 ? -21.483 13.443 23.789 1.00 44.25 103 ARG A O 1
ATOM 837 N N . PRO A 1 104 ? -19.697 14.511 24.714 1.00 51.81 104 PRO A N 1
ATOM 838 C CA . PRO A 1 104 ? -20.448 15.145 25.791 1.00 51.81 104 PRO A CA 1
ATOM 839 C C . PRO A 1 104 ? -21.468 16.150 25.245 1.00 51.81 104 PRO A C 1
ATOM 841 O O . PRO A 1 104 ? -21.234 16.690 24.135 1.00 51.81 104 PRO A O 1
#

pLDDT: mean 79.93, std 15.46, range [34.84, 94.69]

Foldseek 3Di:
DPPLDQDQLDDPPDDLPDPPRPLVVSVVVLCVQLVKDKDKDWDDDDPGDKIKIWMDIPNHTPPFIFIDNDPVNSVSRSSSVCSVDPPSSRDGDPVPPPPPDPDD

Radius of gyration: 15.32 Å; chains: 1; bounding box: 41×30×45 Å

Sequence (104 aa):
MNAYHVYPLLNPGEDKSSSQIPWLERFATFLQRADAETRWDFEGGEGVNPWAVCLFINGHSLEFVGYGTSKKEAKVNLIKQLQDSDVLTLPLRPEFQVRSYPRP

Secondary structure (DSSP, 8-state):
--------SSPTT--TT-TTS-HHHHHHHHHHHTT--EEEEEEEETTEEEEEEEEEETTEEEEEEEEESSHHHHHHHHHHHHHTSGGG-PPPPTTTS---PPP-